Protein AF-A0A7K4BK93-F1 (afdb_monomer)

Foldseek 3Di:
DPDDPPPDPDDPQLVLVQLVVLCVVLVVDPDLVSNL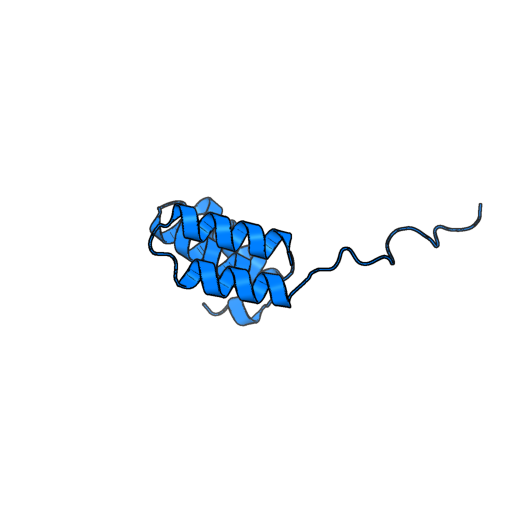VSLVVSCVSHVLNLSSLQSNLVSCVVVVNNVSSVVSLVSSCVSPVVSVVD

Sequence (86 aa):
MIIGGIMALFWKKSDRREAQRLVGEGKRALDPQQKLACFDNAIRADPDYAPGWSNKGHVLLGLGKHDESLACCSRAVELSPDYSHA

Secondary structure (DSSP, 8-state):
-----SSS-S-----HHHHHHHHHHHHH-SSHHHHHHHHHHHHHH-TT-HHHHHHHHHHHHHTT-HHHHHHHHHHHHHH-GGGGG-

pLDDT: mean 82.93, std 17.62, range [41.06, 95.38]

Mean predicted aligned error: 8.2 Å

Radius of gyration: 15.23 Å; Cα contacts (8 Å, |Δi|>4): 102; chains: 1; bounding box: 22×24×54 Å

Nearest PDB structures (foldseek):
  6v8e-assembly1_A  TM=9.487E-01  e=7.191E-03  synthetic construct
  2vyi-assembly2_B  TM=9.237E-01  e=7.999E-03  Homo sapiens
  5hgv-assembly1_A  TM=9.536E-01  e=1.685E-02  Homo sapiens
  8dth-assembly1_A  TM=9.287E-01  e=4.392E-02  Arabidopsis thaliana
  5bnw-assembly1_A  TM=8.244E-01  e=1.101E-02  Homo sapiens

Structure (mmCIF, N/CA/C/O backbone):
data_AF-A0A7K4BK93-F1
#
_entry.id   AF-A0A7K4BK93-F1
#
loop_
_atom_site.group_PDB
_atom_site.id
_atom_site.type_symbol
_atom_site.label_atom_id
_atom_site.label_alt_id
_atom_site.label_comp_id
_atom_site.label_asym_id
_atom_site.label_entity_id
_atom_site.label_seq_id
_atom_site.pdbx_PDB_ins_code
_atom_site.Cartn_x
_atom_site.Cartn_y
_atom_site.Cartn_z
_atom_site.occupancy
_atom_site.B_iso_or_equiv
_atom_site.auth_seq_id
_atom_site.auth_comp_id
_atom_site.auth_asym_id
_atom_site.auth_atom_id
_atom_site.pdbx_PDB_model_num
ATOM 1 N N . MET A 1 1 ? -3.104 -7.746 -43.002 1.00 54.53 1 MET A N 1
ATOM 2 C CA . MET A 1 1 ? -2.488 -8.496 -41.885 1.00 54.53 1 MET A CA 1
ATOM 3 C C . MET A 1 1 ? -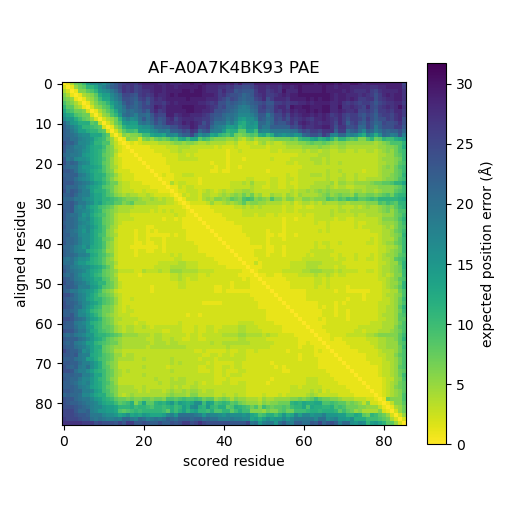1.013 -8.130 -41.804 1.00 54.53 1 MET A C 1
ATOM 5 O O . MET A 1 1 ? -0.205 -8.737 -42.487 1.00 54.53 1 MET A O 1
ATOM 9 N N . ILE A 1 2 ? -0.675 -7.112 -41.009 1.00 47.38 2 ILE A N 1
ATOM 10 C CA . ILE A 1 2 ? 0.689 -6.869 -40.520 1.00 47.38 2 ILE A CA 1
ATOM 11 C C . ILE A 1 2 ? 0.560 -6.810 -38.999 1.00 47.38 2 ILE A C 1
ATOM 13 O O . ILE A 1 2 ? 0.235 -5.786 -38.413 1.00 47.38 2 ILE A O 1
ATOM 17 N N . ILE A 1 3 ? 0.597 -8.003 -38.415 1.00 45.94 3 ILE A N 1
ATOM 18 C CA . ILE A 1 3 ? 1.224 -8.349 -37.139 1.00 45.94 3 ILE A CA 1
ATOM 19 C C . ILE A 1 3 ? 1.478 -7.147 -36.200 1.00 45.94 3 ILE A C 1
ATOM 21 O O . ILE A 1 3 ? 2.540 -6.541 -36.226 1.00 45.94 3 ILE A O 1
ATOM 25 N N . GLY A 1 4 ? 0.471 -6.804 -35.390 1.00 44.78 4 GLY A N 1
ATOM 26 C CA . GLY A 1 4 ? 0.562 -6.578 -33.935 1.00 44.78 4 GLY A CA 1
ATOM 27 C C . GLY A 1 4 ? 1.719 -5.778 -33.315 1.00 44.78 4 GLY A C 1
ATOM 28 O O . GLY A 1 4 ? 2.001 -5.992 -32.144 1.00 44.78 4 GLY A O 1
ATOM 29 N N . GLY A 1 5 ? 2.389 -4.878 -34.034 1.00 45.94 5 GLY A N 1
ATOM 30 C CA . GLY A 1 5 ? 3.608 -4.202 -33.560 1.00 45.94 5 GLY A CA 1
ATOM 31 C C . GLY A 1 5 ? 3.421 -2.933 -32.714 1.00 45.94 5 GLY A C 1
ATOM 32 O O . GLY A 1 5 ? 4.410 -2.282 -32.403 1.00 45.94 5 GLY A O 1
ATOM 33 N N . ILE A 1 6 ? 2.187 -2.541 -32.363 1.00 48.41 6 ILE A N 1
ATOM 34 C CA . ILE A 1 6 ? 1.899 -1.267 -31.656 1.00 48.41 6 ILE A CA 1
ATOM 35 C C . ILE A 1 6 ? 1.204 -1.481 -30.291 1.00 48.41 6 ILE A C 1
ATOM 37 O O . ILE A 1 6 ? 1.039 -0.544 -29.512 1.00 48.41 6 ILE A O 1
ATOM 41 N N . MET A 1 7 ? 0.847 -2.714 -29.919 1.00 43.09 7 MET A N 1
ATOM 42 C CA . MET A 1 7 ? 0.138 -2.976 -28.657 1.00 43.09 7 MET A CA 1
ATOM 43 C C . MET A 1 7 ? 1.090 -3.085 -27.457 1.00 43.09 7 MET A C 1
ATOM 45 O O . MET A 1 7 ? 1.398 -4.178 -27.002 1.00 43.09 7 MET A O 1
ATOM 49 N N . ALA A 1 8 ? 1.452 -1.925 -26.900 1.00 48.31 8 ALA A N 1
ATOM 50 C CA . ALA A 1 8 ? 1.915 -1.746 -25.514 1.00 48.31 8 ALA A CA 1
ATOM 51 C C . ALA A 1 8 ? 3.430 -1.722 -25.225 1.00 48.31 8 ALA A C 1
ATOM 53 O O . ALA A 1 8 ? 3.843 -1.989 -24.102 1.00 48.31 8 ALA A O 1
ATOM 54 N N . LEU A 1 9 ? 4.266 -1.268 -26.164 1.00 41.06 9 LEU A N 1
ATOM 55 C CA . LEU A 1 9 ? 5.634 -0.810 -25.840 1.00 41.06 9 LEU A CA 1
ATOM 56 C C . LEU A 1 9 ? 5.696 0.643 -25.317 1.00 41.06 9 LEU A C 1
ATOM 58 O O . LEU A 1 9 ? 6.774 1.208 -25.165 1.00 41.06 9 LEU A O 1
ATOM 62 N N . PHE A 1 10 ? 4.555 1.257 -24.997 1.00 42.59 10 PHE A N 1
ATOM 63 C CA . PHE A 1 10 ? 4.471 2.643 -24.531 1.00 42.59 10 PHE A CA 1
ATOM 64 C C . PHE A 1 10 ? 3.996 2.701 -23.073 1.00 42.59 10 PHE A C 1
ATOM 66 O O . PHE A 1 10 ? 2.843 2.993 -22.774 1.00 42.59 10 PHE A O 1
ATOM 73 N N . TRP A 1 11 ? 4.911 2.340 -22.170 1.00 44.62 11 TRP A N 1
ATOM 74 C CA . TRP A 1 11 ? 5.173 3.051 -20.913 1.00 44.62 11 TRP A CA 1
ATOM 75 C C . TRP A 1 11 ? 3.994 3.890 -20.370 1.00 44.62 11 TRP A C 1
ATOM 77 O O . TRP A 1 11 ? 3.939 5.111 -20.525 1.00 44.62 11 TRP A O 1
ATOM 87 N N . LYS A 1 12 ? 3.071 3.261 -19.636 1.00 50.47 12 LYS A N 1
ATOM 88 C CA . LYS A 1 12 ? 2.406 3.988 -18.552 1.00 50.47 12 LYS A CA 1
ATOM 89 C C . LYS A 1 12 ? 3.501 4.167 -17.508 1.00 50.47 12 LYS A C 1
ATOM 91 O O . LYS A 1 12 ? 3.897 3.182 -16.903 1.00 50.47 12 LYS A O 1
ATOM 96 N N . LYS A 1 13 ? 4.089 5.365 -17.424 1.00 56.03 13 LYS A N 1
ATOM 97 C CA . LYS A 1 13 ? 5.144 5.716 -16.462 1.00 56.03 13 LYS A CA 1
ATOM 98 C C . LYS A 1 13 ? 4.734 5.221 -15.073 1.00 56.03 13 LYS A C 1
ATOM 100 O O . LYS A 1 13 ? 3.949 5.880 -14.397 1.00 56.03 13 LYS A O 1
ATOM 105 N N . SER A 1 14 ? 5.240 4.060 -14.671 1.00 61.25 14 SER A N 1
ATOM 106 C CA . SER A 1 14 ? 5.302 3.702 -13.267 1.00 61.25 14 SER A CA 1
ATOM 107 C C . SER A 1 14 ? 6.340 4.640 -12.665 1.00 61.25 14 SER A C 1
ATOM 109 O O . SER A 1 14 ? 7.546 4.401 -12.763 1.00 61.25 14 SER A O 1
ATOM 111 N N . ASP A 1 15 ? 5.898 5.793 -12.165 1.00 83.88 15 ASP A N 1
ATOM 112 C CA . ASP A 1 15 ? 6.785 6.792 -11.580 1.00 83.88 15 ASP A CA 1
ATOM 113 C C . ASP A 1 15 ? 7.173 6.314 -10.178 1.00 83.88 15 ASP A C 1
ATOM 115 O O . ASP A 1 15 ? 6.661 6.771 -9.156 1.00 83.88 15 ASP A O 1
ATOM 119 N N . ARG A 1 16 ? 8.133 5.382 -10.129 1.00 85.38 16 ARG A N 1
ATOM 120 C CA . ARG A 1 16 ? 8.637 4.784 -8.884 1.00 85.38 16 ARG A CA 1
ATOM 121 C C . ARG A 1 16 ? 9.090 5.833 -7.868 1.00 85.38 16 ARG A C 1
ATOM 123 O O . ARG A 1 16 ? 8.961 5.628 -6.667 1.00 85.38 16 ARG A O 1
ATOM 130 N N . ARG A 1 17 ? 9.603 6.976 -8.341 1.00 88.56 17 ARG A N 1
ATOM 131 C CA . ARG A 1 17 ? 9.971 8.127 -7.495 1.00 88.56 17 ARG A CA 1
ATOM 132 C C . ARG A 1 17 ? 8.761 8.731 -6.787 1.00 88.56 17 ARG A C 1
ATOM 134 O O . ARG A 1 17 ? 8.845 9.053 -5.606 1.00 88.56 17 ARG A O 1
ATOM 141 N N . GLU A 1 18 ? 7.647 8.860 -7.496 1.00 91.06 18 GLU A N 1
ATOM 142 C CA . GLU A 1 18 ? 6.407 9.382 -6.931 1.00 91.06 18 GLU A CA 1
ATOM 143 C C . GLU A 1 18 ? 5.791 8.372 -5.960 1.00 91.06 18 GLU A C 1
ATOM 145 O O . GLU A 1 18 ? 5.425 8.735 -4.844 1.00 91.06 18 GLU A O 1
ATOM 150 N N . ALA A 1 19 ? 5.792 7.082 -6.310 1.00 92.31 19 ALA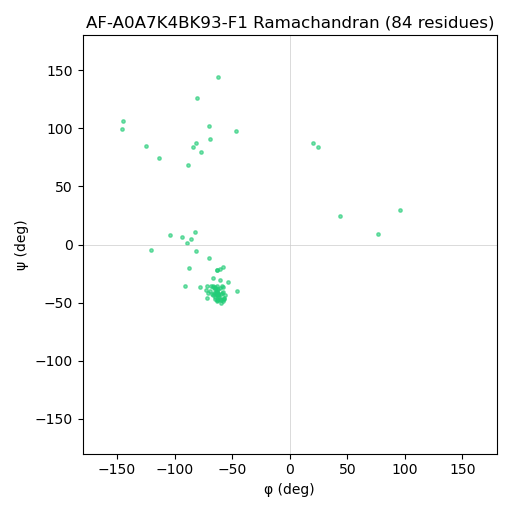 A N 1
ATOM 151 C CA . ALA A 1 19 ? 5.357 6.023 -5.403 1.00 92.31 19 ALA A CA 1
ATOM 152 C C . ALA A 1 19 ? 6.187 5.986 -4.103 1.00 92.31 19 ALA A C 1
ATOM 154 O O . ALA A 1 19 ? 5.633 5.874 -3.008 1.00 92.31 19 ALA A O 1
ATOM 155 N N . GLN A 1 20 ? 7.509 6.161 -4.199 1.00 93.31 20 GLN A N 1
ATOM 156 C CA . GLN A 1 20 ? 8.402 6.293 -3.042 1.00 93.31 20 GLN A CA 1
ATOM 157 C C . GLN A 1 20 ? 8.055 7.509 -2.176 1.00 93.31 20 GLN A C 1
ATOM 159 O O . GLN A 1 20 ? 7.987 7.388 -0.949 1.00 93.31 20 GLN A O 1
ATOM 164 N N . ARG A 1 21 ? 7.815 8.671 -2.799 1.00 94.81 21 ARG A N 1
ATOM 165 C CA . ARG A 1 21 ? 7.420 9.902 -2.100 1.00 94.81 21 ARG A CA 1
ATOM 166 C C . ARG A 1 21 ? 6.116 9.695 -1.329 1.00 94.81 21 ARG A C 1
ATOM 168 O O . ARG A 1 21 ? 6.077 9.937 -0.124 1.00 94.81 21 ARG A O 1
ATOM 175 N N . LEU A 1 22 ? 5.097 9.162 -2.000 1.00 95.00 22 LEU A N 1
ATOM 176 C CA . LEU A 1 22 ? 3.772 8.902 -1.435 1.00 95.00 22 LEU A CA 1
ATOM 177 C C . LEU A 1 22 ? 3.812 7.872 -0.301 1.00 95.00 22 LEU A C 1
ATOM 179 O O . LEU A 1 22 ? 3.165 8.071 0.725 1.00 95.00 22 LEU A O 1
ATOM 183 N N . VAL A 1 23 ? 4.622 6.813 -0.417 1.00 94.44 23 VAL A N 1
ATOM 184 C CA . VAL A 1 23 ? 4.853 5.882 0.702 1.00 94.44 23 VAL A CA 1
ATOM 185 C C . VAL A 1 23 ? 5.521 6.590 1.880 1.00 94.44 23 VAL A C 1
ATOM 187 O O . VAL A 1 23 ? 5.140 6.369 3.029 1.00 94.44 23 VAL A O 1
ATOM 190 N N . GLY A 1 24 ? 6.498 7.461 1.623 1.00 94.38 24 GLY A N 1
ATOM 191 C CA . GLY A 1 24 ? 7.127 8.271 2.663 1.00 94.38 24 GLY A CA 1
ATOM 192 C C . GLY A 1 24 ? 6.143 9.203 3.376 1.00 94.38 24 GLY A C 1
ATOM 193 O O . GLY A 1 24 ? 6.255 9.402 4.584 1.00 94.38 24 GLY A O 1
ATOM 194 N N . GLU A 1 25 ? 5.180 9.769 2.656 1.00 93.75 25 GLU A N 1
ATOM 195 C CA . GLU A 1 25 ? 4.113 10.608 3.217 1.00 93.75 25 GLU A CA 1
ATOM 196 C C . GLU A 1 25 ? 3.101 9.785 4.010 1.00 93.75 25 GLU A C 1
ATOM 198 O O . GLU A 1 25 ? 2.821 10.112 5.163 1.00 93.75 25 GLU A O 1
ATOM 203 N N . GLY A 1 26 ? 2.655 8.653 3.461 1.00 93.44 26 GLY A N 1
ATOM 204 C CA . GLY A 1 26 ? 1.756 7.726 4.147 1.00 93.44 26 GLY A CA 1
ATOM 205 C C . GLY A 1 26 ? 2.345 7.200 5.455 1.00 93.44 26 GLY A C 1
ATOM 206 O O . GLY A 1 26 ? 1.640 7.079 6.447 1.00 93.44 26 GLY A O 1
ATOM 207 N N . LYS A 1 27 ? 3.659 6.967 5.529 1.00 91.81 27 LYS A N 1
ATOM 208 C CA . LYS A 1 27 ? 4.314 6.571 6.790 1.00 91.81 27 LYS A CA 1
ATOM 209 C C . LYS A 1 27 ? 4.298 7.664 7.863 1.00 91.81 27 LYS A C 1
ATOM 211 O O . LYS A 1 27 ? 4.326 7.333 9.045 1.00 91.81 27 LYS A O 1
ATOM 216 N N . ARG A 1 28 ? 4.277 8.940 7.466 1.00 91.62 28 ARG A N 1
ATOM 217 C CA . ARG A 1 28 ? 4.255 10.095 8.381 1.00 91.62 28 ARG A CA 1
ATOM 218 C C . ARG A 1 28 ? 2.845 10.502 8.797 1.00 91.62 28 ARG A C 1
ATOM 220 O O . ARG A 1 28 ? 2.699 11.176 9.812 1.00 91.62 28 ARG A O 1
ATOM 227 N N . ALA A 1 29 ? 1.825 10.114 8.033 1.00 91.69 29 ALA A N 1
ATOM 228 C CA . ALA A 1 29 ? 0.440 10.353 8.407 1.00 91.69 29 ALA A CA 1
ATOM 229 C C . ALA A 1 29 ? 0.104 9.629 9.722 1.00 91.69 29 ALA A C 1
ATOM 231 O O . ALA A 1 29 ? 0.596 8.533 9.993 1.00 91.69 29 ALA A O 1
ATOM 232 N N . LEU A 1 30 ? -0.730 10.247 10.553 1.00 87.31 30 LEU A N 1
ATOM 233 C CA . LEU A 1 30 ? -1.197 9.656 11.813 1.00 87.31 30 LEU A CA 1
ATOM 234 C C . LEU A 1 30 ? -2.500 8.878 11.606 1.00 87.31 30 LEU A C 1
ATOM 236 O O . LEU A 1 30 ? -2.686 7.813 12.191 1.00 87.31 30 LEU A O 1
ATOM 240 N N . ASP A 1 31 ? -3.358 9.388 10.726 1.00 93.62 31 ASP A N 1
ATOM 241 C CA . ASP A 1 31 ? -4.689 8.861 10.456 1.00 93.62 31 ASP A CA 1
ATOM 242 C C . ASP A 1 31 ? -4.656 7.649 9.496 1.00 93.62 31 ASP A C 1
ATOM 244 O O . ASP A 1 31 ? -4.091 7.759 8.402 1.00 93.62 31 ASP A O 1
ATOM 248 N N . PRO A 1 32 ? -5.245 6.492 9.858 1.00 90.75 32 PRO A N 1
ATOM 249 C CA . PRO A 1 32 ? -5.233 5.289 9.023 1.00 90.75 32 PRO A CA 1
ATOM 250 C C . PRO A 1 32 ? -5.843 5.478 7.628 1.00 90.75 32 PRO A C 1
ATOM 252 O O . PRO A 1 32 ? -5.338 4.907 6.661 1.00 90.75 32 PRO A O 1
ATOM 255 N N . GLN A 1 33 ? -6.901 6.278 7.495 1.00 92.06 33 GLN A N 1
ATOM 256 C CA . GLN A 1 33 ? -7.564 6.538 6.218 1.00 92.06 33 GLN A CA 1
ATOM 257 C C . GLN A 1 33 ? -6.663 7.380 5.312 1.00 92.06 33 GLN A C 1
ATOM 259 O O . GLN A 1 33 ? -6.534 7.091 4.120 1.00 92.06 33 GLN A O 1
ATOM 264 N N . GLN A 1 34 ? -5.964 8.362 5.881 1.00 93.62 34 GLN A N 1
ATOM 265 C CA . GLN A 1 34 ? -4.958 9.130 5.155 1.00 93.62 34 GLN A CA 1
ATOM 266 C C . GLN A 1 34 ? -3.773 8.254 4.715 1.00 93.62 34 GLN A C 1
ATOM 268 O O . GLN A 1 34 ? -3.327 8.368 3.572 1.00 93.62 34 GLN A O 1
ATOM 273 N N . LYS A 1 35 ? -3.302 7.330 5.569 1.00 95.06 35 LYS A N 1
ATOM 274 C CA . LYS A 1 35 ? -2.261 6.354 5.190 1.00 95.06 35 LYS A CA 1
ATOM 275 C C . LYS A 1 35 ? -2.690 5.515 3.990 1.00 95.06 35 LYS A C 1
ATOM 277 O O . LYS A 1 35 ? -1.931 5.390 3.030 1.00 95.06 35 LYS A O 1
ATOM 282 N N . LEU A 1 36 ? -3.907 4.968 4.041 1.00 94.88 36 LEU A N 1
ATOM 283 C CA . LEU A 1 36 ? -4.481 4.172 2.956 1.00 94.88 36 LEU A CA 1
ATOM 284 C C . LEU A 1 36 ? -4.526 4.964 1.650 1.00 94.88 36 LEU A C 1
ATOM 286 O O . LEU A 1 36 ? -4.040 4.470 0.638 1.00 94.88 36 LEU A O 1
ATOM 290 N N . ALA A 1 37 ? -5.002 6.211 1.686 1.00 95.38 37 ALA A N 1
ATOM 291 C CA . ALA A 1 37 ? -5.043 7.072 0.508 1.00 95.38 37 ALA A CA 1
ATOM 292 C C . ALA A 1 37 ? -3.645 7.324 -0.087 1.00 95.38 37 ALA A C 1
ATOM 294 O O . ALA A 1 37 ? -3.463 7.253 -1.304 1.00 95.38 37 ALA A O 1
ATOM 295 N N . CYS A 1 38 ? -2.633 7.576 0.751 1.00 95.31 38 CYS A N 1
ATOM 296 C CA . CYS A 1 38 ? -1.249 7.728 0.298 1.00 95.31 38 CYS A CA 1
ATOM 297 C C . CYS A 1 38 ? -0.714 6.450 -0.363 1.00 95.31 38 CYS A C 1
ATOM 299 O O . CYS A 1 38 ? -0.094 6.525 -1.424 1.00 95.31 38 CYS A O 1
ATOM 301 N N . PHE A 1 39 ? -0.962 5.278 0.226 1.00 94.94 39 PHE A N 1
ATOM 302 C CA . PHE A 1 39 ? -0.498 4.008 -0.336 1.00 94.94 39 PHE A CA 1
ATOM 303 C C . PHE A 1 39 ? -1.264 3.604 -1.597 1.00 94.94 39 PHE A C 1
ATOM 305 O O . PHE A 1 39 ? -0.647 3.117 -2.539 1.00 94.94 39 PHE A O 1
ATOM 312 N N . ASP A 1 40 ? -2.563 3.886 -1.678 1.00 94.94 40 ASP A N 1
ATOM 313 C CA . ASP A 1 40 ? -3.354 3.700 -2.897 1.00 94.94 40 ASP A CA 1
ATOM 314 C C . ASP A 1 40 ? -2.840 4.576 -4.036 1.00 94.94 40 ASP A C 1
ATOM 316 O O . ASP A 1 40 ? -2.683 4.110 -5.166 1.00 94.94 40 ASP A O 1
ATOM 320 N N . ASN A 1 41 ? -2.504 5.832 -3.742 1.00 93.38 41 ASN A N 1
ATOM 321 C CA . ASN A 1 41 ? -1.877 6.712 -4.721 1.00 93.38 41 ASN A CA 1
ATOM 322 C C . ASN A 1 41 ? -0.487 6.206 -5.126 1.00 93.38 41 ASN A C 1
ATOM 324 O O . ASN A 1 41 ? -0.152 6.264 -6.307 1.00 93.38 41 ASN A O 1
ATOM 328 N N . ALA A 1 42 ? 0.298 5.662 -4.190 1.00 94.00 42 ALA A N 1
ATOM 329 C CA . ALA A 1 42 ? 1.597 5.071 -4.500 1.00 94.00 42 ALA A CA 1
ATOM 330 C C . ALA A 1 42 ? 1.467 3.858 -5.433 1.00 94.00 42 ALA A C 1
ATOM 332 O O . ALA A 1 42 ? 2.198 3.767 -6.412 1.00 94.00 42 ALA A O 1
ATOM 333 N N . ILE A 1 43 ? 0.495 2.978 -5.178 1.00 92.94 43 ILE A N 1
ATOM 334 C CA . ILE A 1 43 ? 0.180 1.817 -6.023 1.00 92.94 43 ILE A CA 1
ATOM 335 C C . ILE A 1 43 ? -0.332 2.263 -7.401 1.00 92.94 43 ILE A C 1
ATOM 337 O O . ILE A 1 43 ? -0.025 1.646 -8.413 1.00 92.94 43 ILE A O 1
ATOM 341 N N . ARG A 1 44 ? -1.107 3.350 -7.485 1.00 91.75 44 ARG A N 1
ATOM 342 C CA . ARG A 1 44 ? -1.538 3.906 -8.780 1.00 91.75 44 ARG A CA 1
ATOM 343 C C . ARG A 1 44 ? -0.379 4.509 -9.571 1.00 91.75 44 ARG A C 1
ATOM 345 O O . ARG A 1 44 ? -0.410 4.443 -10.800 1.00 91.75 44 ARG A O 1
ATOM 352 N N . ALA A 1 45 ? 0.575 5.129 -8.878 1.00 90.94 45 ALA A N 1
ATOM 353 C CA . ALA A 1 45 ? 1.765 5.725 -9.472 1.00 90.94 45 ALA A CA 1
ATOM 354 C C . ALA A 1 45 ? 2.757 4.659 -9.945 1.00 90.94 45 ALA A C 1
ATOM 356 O O . ALA A 1 45 ? 3.335 4.821 -11.011 1.00 90.94 45 ALA A O 1
ATOM 357 N N . ASP A 1 46 ? 2.926 3.578 -9.185 1.00 89.88 46 ASP A N 1
ATOM 358 C CA . ASP A 1 46 ? 3.710 2.406 -9.566 1.00 89.88 46 ASP A CA 1
ATOM 359 C C . ASP A 1 46 ? 3.062 1.132 -8.986 1.00 89.88 46 ASP A C 1
ATOM 361 O O . ASP A 1 46 ? 3.256 0.814 -7.806 1.00 89.88 46 ASP A O 1
ATOM 365 N N . PRO A 1 47 ? 2.288 0.392 -9.802 1.00 89.56 47 PRO A N 1
ATOM 366 C CA . PRO A 1 47 ? 1.631 -0.839 -9.366 1.00 89.56 47 PRO A CA 1
ATOM 367 C C . PRO A 1 47 ? 2.605 -1.940 -8.950 1.00 89.56 47 PRO A C 1
ATOM 369 O O . PRO A 1 47 ? 2.222 -2.805 -8.163 1.0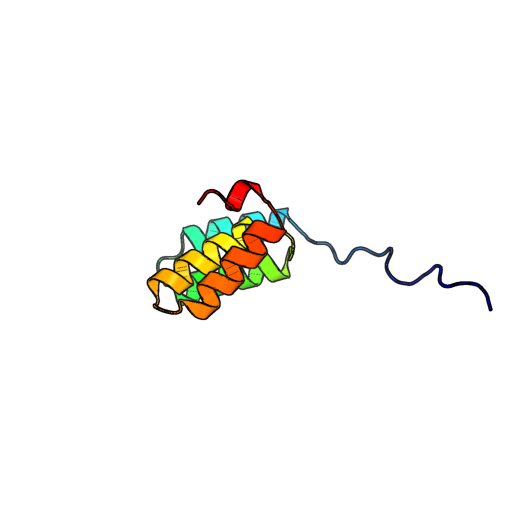0 89.56 47 PRO A O 1
ATOM 372 N N . ASP A 1 48 ? 3.850 -1.883 -9.426 1.00 89.56 48 ASP A N 1
ATOM 373 C CA . ASP A 1 48 ? 4.889 -2.875 -9.147 1.00 89.56 48 ASP A CA 1
ATOM 374 C C . ASP A 1 48 ? 5.763 -2.467 -7.945 1.00 89.56 48 ASP A C 1
ATOM 376 O O . ASP A 1 48 ? 6.744 -3.128 -7.590 1.00 89.56 48 ASP A O 1
ATOM 380 N N . TYR A 1 49 ? 5.395 -1.384 -7.251 1.00 91.00 49 TYR A N 1
ATOM 381 C CA . TYR A 1 49 ? 6.085 -0.931 -6.053 1.00 91.00 49 TYR A CA 1
ATOM 382 C C . TYR A 1 49 ? 5.635 -1.717 -4.813 1.00 91.00 49 TYR A C 1
ATOM 384 O O . TYR A 1 49 ? 4.758 -1.291 -4.058 1.00 91.00 49 TYR A O 1
ATOM 392 N N . ALA A 1 50 ? 6.295 -2.853 -4.563 1.00 91.62 50 ALA A N 1
ATOM 393 C CA . ALA A 1 50 ? 6.033 -3.738 -3.418 1.00 91.62 50 ALA A CA 1
ATOM 394 C C . ALA A 1 50 ? 5.888 -3.025 -2.048 1.00 91.62 50 ALA A C 1
ATOM 396 O O . ALA A 1 50 ? 4.966 -3.368 -1.300 1.00 91.62 50 ALA A O 1
ATOM 397 N N . PRO A 1 51 ? 6.684 -1.983 -1.704 1.00 91.62 51 PRO A N 1
ATOM 398 C CA . PRO A 1 51 ? 6.493 -1.256 -0.450 1.00 91.62 51 PRO A CA 1
ATOM 399 C C . PRO A 1 51 ? 5.117 -0.589 -0.313 1.00 91.62 51 PRO A C 1
ATOM 401 O O . PRO A 1 51 ? 4.624 -0.463 0.806 1.00 91.62 51 PRO A O 1
ATOM 404 N N . GLY A 1 52 ? 4.479 -0.155 -1.405 1.00 93.50 52 GLY A N 1
ATOM 405 C CA . GLY A 1 52 ? 3.126 0.411 -1.359 1.00 93.50 52 GLY A CA 1
ATOM 406 C C . GLY A 1 52 ? 2.102 -0.614 -0.872 1.00 93.50 52 GLY A C 1
ATOM 407 O O . GLY A 1 52 ? 1.350 -0.347 0.065 1.00 93.50 52 GLY A O 1
ATOM 408 N N . TRP A 1 53 ? 2.152 -1.819 -1.441 1.00 94.69 53 TRP A N 1
ATOM 409 C CA . TRP A 1 53 ? 1.288 -2.943 -1.078 1.00 94.69 53 TRP A CA 1
ATOM 410 C C . TRP A 1 53 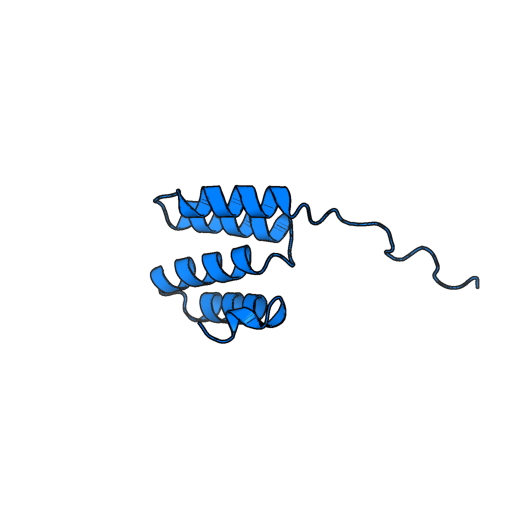? 1.522 -3.429 0.354 1.00 94.69 53 TRP A C 1
ATOM 412 O O . TRP A 1 53 ? 0.567 -3.564 1.116 1.00 94.69 53 TRP A O 1
ATOM 422 N N . SER A 1 54 ? 2.783 -3.614 0.754 1.00 93.38 54 SER A N 1
ATOM 423 C CA . SER A 1 54 ? 3.132 -4.063 2.110 1.00 93.38 54 SER A CA 1
ATOM 424 C C . SER A 1 54 ? 2.676 -3.061 3.183 1.00 93.38 54 SER A C 1
ATOM 426 O O . SER A 1 54 ? 1.991 -3.439 4.136 1.00 93.38 54 SER A O 1
ATOM 428 N N . ASN A 1 55 ? 2.948 -1.759 3.004 1.00 93.94 55 ASN A N 1
ATOM 429 C CA . ASN A 1 55 ? 2.512 -0.749 3.977 1.00 93.94 55 ASN A CA 1
ATOM 430 C C . ASN A 1 55 ? 0.980 -0.611 4.025 1.00 93.94 55 ASN A C 1
ATOM 432 O O . ASN A 1 55 ? 0.423 -0.418 5.108 1.00 93.94 55 ASN A O 1
ATOM 436 N N . LYS A 1 56 ? 0.288 -0.750 2.884 1.00 94.88 56 LYS A N 1
ATOM 437 C CA . LYS A 1 56 ? -1.180 -0.804 2.846 1.00 94.88 56 LYS A CA 1
ATOM 438 C C . LYS A 1 56 ? -1.711 -1.996 3.645 1.00 94.88 56 LYS A C 1
ATOM 440 O O . LYS A 1 56 ? -2.597 -1.816 4.480 1.00 94.88 56 LYS A O 1
ATOM 445 N N . GLY A 1 57 ? -1.128 -3.179 3.445 1.00 94.56 57 GLY A N 1
ATOM 446 C CA . GLY A 1 57 ? -1.468 -4.394 4.184 1.00 94.56 57 GLY A CA 1
ATOM 447 C C . GLY A 1 57 ? -1.330 -4.221 5.698 1.00 94.56 57 GLY A C 1
ATOM 448 O O . GLY A 1 57 ? -2.245 -4.581 6.437 1.00 94.56 57 GLY A O 1
ATOM 449 N N . HIS A 1 58 ? -0.252 -3.584 6.165 1.00 93.19 58 HIS A N 1
ATOM 450 C CA . HIS A 1 58 ? -0.040 -3.313 7.593 1.00 93.19 58 HIS A CA 1
ATOM 451 C C . HIS A 1 58 ? -1.106 -2.387 8.193 1.00 93.19 58 HIS A C 1
ATOM 453 O O . HIS A 1 58 ? -1.572 -2.617 9.309 1.00 93.19 58 HIS A O 1
ATOM 459 N N . VAL A 1 59 ? -1.517 -1.342 7.468 1.00 94.31 59 VAL A N 1
ATOM 460 C CA . VAL A 1 59 ? -2.579 -0.442 7.949 1.00 94.31 59 VAL A CA 1
ATOM 461 C C . VAL A 1 59 ? -3.923 -1.161 7.998 1.00 94.31 59 VAL A C 1
ATOM 463 O O . VAL A 1 59 ? -4.645 -1.028 8.982 1.00 94.31 59 VAL A O 1
ATOM 466 N N . LEU A 1 60 ? -4.242 -1.961 6.979 1.00 94.50 60 LEU A N 1
ATOM 467 C CA . LEU A 1 60 ? -5.467 -2.763 6.943 1.00 94.50 60 LEU A CA 1
ATOM 468 C C . LEU A 1 60 ? -5.515 -3.797 8.071 1.00 94.50 60 LEU A C 1
ATOM 470 O O . LEU A 1 60 ? -6.566 -3.975 8.684 1.00 94.50 60 LEU A O 1
ATOM 474 N N . LEU A 1 61 ? -4.373 -4.409 8.394 1.00 92.62 61 LEU A N 1
ATOM 475 C CA . LEU A 1 61 ? -4.238 -5.314 9.533 1.00 92.62 61 LEU A CA 1
ATOM 476 C C . LEU A 1 61 ? -4.570 -4.597 10.848 1.00 92.62 61 LEU A C 1
ATOM 478 O O . LEU A 1 61 ? -5.393 -5.082 11.617 1.00 92.62 61 LEU A O 1
ATOM 482 N N . GLY A 1 62 ? -4.005 -3.405 11.069 1.00 91.44 62 GLY A N 1
ATOM 483 C CA . GLY A 1 62 ? -4.305 -2.583 12.248 1.00 91.44 62 GLY A CA 1
ATOM 484 C C . GLY A 1 62 ? -5.764 -2.113 12.336 1.00 91.44 62 GLY A C 1
ATOM 485 O O . GLY A 1 62 ? -6.245 -1.815 13.425 1.00 91.44 62 GLY A O 1
ATOM 486 N N . LEU A 1 63 ? -6.480 -2.076 11.208 1.00 93.00 63 LEU A N 1
ATOM 487 C CA . LEU A 1 63 ? -7.913 -1.773 11.130 1.00 93.00 63 LEU A CA 1
ATOM 488 C C . LEU A 1 63 ? -8.812 -3.020 11.250 1.00 93.00 63 LEU A C 1
ATOM 490 O O . LEU A 1 63 ? -10.030 -2.895 11.136 1.00 93.00 63 LEU A O 1
ATOM 494 N N . GLY A 1 64 ? -8.243 -4.215 11.443 1.00 93.19 64 GLY A N 1
ATOM 495 C CA . GLY A 1 64 ? -8.984 -5.480 11.532 1.00 93.19 64 GLY A CA 1
ATOM 496 C C . GLY A 1 64 ? -9.468 -6.035 10.186 1.00 93.19 64 GLY A C 1
ATOM 497 O O . GLY A 1 64 ? -10.229 -6.999 10.146 1.00 93.19 64 GLY A O 1
ATOM 498 N N . LYS A 1 65 ? -9.030 -5.456 9.063 1.00 94.56 65 LYS A N 1
ATOM 499 C CA . LYS A 1 65 ? -9.386 -5.889 7.704 1.00 94.56 65 LYS A CA 1
ATOM 500 C C . LYS A 1 65 ? -8.419 -6.96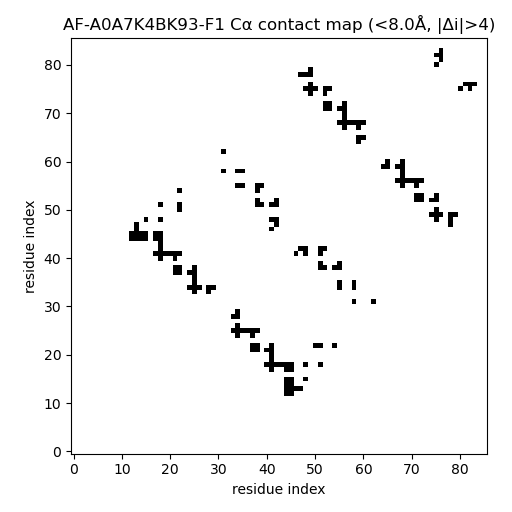2 7.208 1.00 94.56 65 LYS A C 1
ATOM 502 O O . LYS A 1 65 ? -7.602 -6.724 6.316 1.00 94.56 65 LYS A O 1
ATOM 507 N N . HIS A 1 66 ? -8.486 -8.140 7.820 1.00 92.75 66 HIS A N 1
ATOM 508 C CA . HIS A 1 66 ? -7.512 -9.210 7.591 1.00 92.75 66 HIS A CA 1
ATOM 509 C C . HIS A 1 66 ? -7.511 -9.724 6.144 1.00 92.75 66 HIS A C 1
ATOM 511 O O . HIS A 1 66 ? -6.438 -9.882 5.570 1.00 92.75 66 HIS A O 1
ATOM 517 N N . ASP A 1 67 ? -8.678 -9.887 5.516 1.00 93.50 67 ASP A N 1
ATOM 518 C CA . ASP A 1 67 ? -8.770 -10.396 4.138 1.00 93.50 67 ASP A CA 1
ATOM 519 C C . ASP A 1 67 ? -8.125 -9.441 3.120 1.00 93.50 67 ASP A C 1
ATOM 521 O O . ASP A 1 67 ? -7.333 -9.852 2.270 1.00 93.50 67 ASP A O 1
ATOM 525 N N . GLU A 1 68 ? -8.407 -8.138 3.238 1.00 92.44 68 GLU A N 1
ATOM 526 C CA . GLU A 1 68 ? -7.802 -7.114 2.377 1.00 92.44 68 GLU A CA 1
ATOM 527 C C . GLU A 1 68 ? -6.289 -6.994 2.627 1.00 92.44 68 GLU A C 1
ATOM 529 O O . GLU A 1 68 ? -5.514 -6.772 1.694 1.00 92.44 68 GLU A O 1
ATOM 534 N N . SER A 1 69 ? -5.864 -7.152 3.885 1.00 92.62 69 SER A N 1
ATOM 535 C CA . SER A 1 69 ? -4.452 -7.158 4.267 1.00 92.62 69 SER A CA 1
ATOM 536 C C . SER A 1 69 ? -3.704 -8.323 3.620 1.00 92.62 69 SER A C 1
ATOM 538 O O . SER A 1 69 ? -2.680 -8.096 2.976 1.00 92.62 69 SER A O 1
ATOM 540 N N . LEU A 1 70 ? -4.253 -9.540 3.701 1.00 92.94 70 LEU A N 1
ATOM 541 C CA . LEU A 1 70 ? -3.677 -10.734 3.082 1.00 92.94 70 LEU A CA 1
ATOM 542 C C . LEU A 1 70 ? -3.526 -10.558 1.574 1.00 92.94 70 LEU A C 1
ATOM 544 O O . LEU A 1 70 ? -2.441 -10.792 1.052 1.00 92.94 70 LEU A O 1
ATOM 548 N N . ALA A 1 71 ? -4.557 -10.059 0.888 1.00 93.38 71 ALA A N 1
ATOM 549 C CA . ALA A 1 71 ? -4.476 -9.784 -0.545 1.00 93.38 71 ALA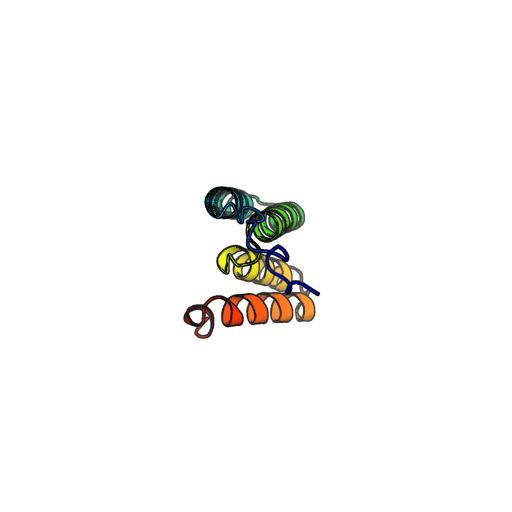 A CA 1
ATOM 550 C C . ALA A 1 71 ? -3.349 -8.789 -0.888 1.00 93.38 71 ALA A C 1
ATOM 552 O O . ALA A 1 71 ? -2.618 -8.980 -1.863 1.00 93.38 71 ALA A O 1
ATOM 553 N N . CYS A 1 72 ? -3.168 -7.743 -0.072 1.00 91.81 72 CYS A N 1
ATOM 554 C CA . CYS A 1 72 ? -2.081 -6.779 -0.253 1.00 91.81 72 CYS A CA 1
ATOM 555 C C . CYS A 1 72 ? -0.702 -7.410 -0.007 1.00 91.81 72 CYS A C 1
ATOM 557 O O . CYS A 1 72 ? 0.219 -7.187 -0.793 1.00 91.81 72 CYS A O 1
ATOM 559 N N . CYS A 1 73 ? -0.557 -8.215 1.047 1.00 89.38 73 CYS A N 1
ATOM 560 C CA . CYS A 1 73 ? 0.686 -8.920 1.348 1.00 89.38 73 CYS A CA 1
ATOM 561 C C . CYS A 1 73 ? 1.032 -9.934 0.252 1.00 89.38 73 CYS A C 1
ATOM 563 O O . CYS A 1 73 ? 2.171 -9.950 -0.205 1.00 89.38 73 CYS A O 1
ATOM 565 N N . SER A 1 74 ? 0.059 -10.699 -0.253 1.00 91.81 74 SER A N 1
ATOM 566 C CA . SER A 1 74 ? 0.259 -11.613 -1.382 1.00 91.81 74 SER A CA 1
ATOM 567 C C . SER A 1 74 ? 0.787 -10.880 -2.614 1.00 91.81 74 SER A C 1
ATOM 569 O O . SER A 1 74 ? 1.781 -11.311 -3.192 1.00 91.81 74 SER A O 1
ATOM 571 N N . ARG A 1 75 ? 0.216 -9.720 -2.973 1.00 90.56 75 ARG A N 1
ATOM 572 C CA . ARG A 1 75 ? 0.754 -8.913 -4.083 1.00 90.56 75 ARG A CA 1
ATOM 573 C C . ARG A 1 75 ? 2.151 -8.369 -3.803 1.00 90.56 75 ARG A C 1
ATOM 575 O O . ARG A 1 75 ? 2.967 -8.343 -4.717 1.00 90.56 75 ARG A O 1
ATOM 582 N N . ALA A 1 76 ? 2.461 -7.963 -2.572 1.00 90.69 76 ALA A N 1
ATOM 583 C CA . ALA A 1 76 ? 3.812 -7.524 -2.222 1.00 90.69 76 ALA A CA 1
ATOM 584 C C . ALA A 1 76 ? 4.847 -8.652 -2.394 1.00 90.69 76 ALA A C 1
ATOM 586 O O . ALA A 1 76 ? 5.910 -8.409 -2.962 1.00 90.69 76 ALA A O 1
ATOM 587 N N . VAL A 1 77 ? 4.506 -9.873 -1.968 1.00 89.75 77 VAL A N 1
ATOM 588 C CA . VAL A 1 77 ? 5.342 -11.078 -2.106 1.00 89.75 77 VAL A CA 1
ATOM 589 C C . VAL A 1 77 ? 5.527 -11.475 -3.571 1.00 89.75 77 VAL A C 1
ATOM 591 O O . VAL A 1 77 ? 6.634 -11.807 -3.982 1.00 89.75 77 VAL A O 1
ATOM 594 N N . GLU A 1 78 ? 4.467 -11.407 -4.378 1.00 89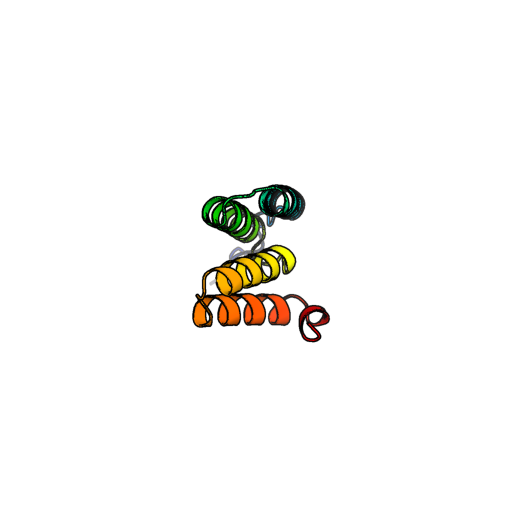.88 78 GLU A N 1
ATOM 595 C CA . GLU A 1 78 ? 4.546 -11.689 -5.817 1.00 89.88 78 GLU A CA 1
ATOM 596 C C . GLU A 1 78 ? 5.448 -10.695 -6.563 1.00 89.88 78 GLU A C 1
ATOM 598 O O . GLU A 1 78 ? 6.147 -11.078 -7.499 1.00 89.88 78 GLU A O 1
ATOM 603 N N . LEU A 1 79 ? 5.448 -9.422 -6.151 1.00 87.06 79 LEU A N 1
ATOM 604 C CA . LEU A 1 79 ? 6.283 -8.376 -6.750 1.00 87.06 79 LEU A CA 1
ATOM 605 C C . LEU A 1 79 ? 7.740 -8.439 -6.287 1.00 87.06 79 LEU A C 1
ATOM 607 O O . LEU A 1 79 ? 8.656 -8.128 -7.047 1.00 87.06 79 LEU A O 1
ATOM 611 N N . SER A 1 80 ? 7.962 -8.788 -5.024 1.00 81.56 80 SER A N 1
ATOM 612 C CA . SER A 1 80 ? 9.289 -8.917 -4.445 1.00 81.56 80 SER A CA 1
ATOM 613 C C . SER A 1 80 ? 9.276 -10.072 -3.442 1.00 81.56 80 SER A C 1
ATOM 615 O O . SER A 1 80 ? 8.745 -9.928 -2.338 1.00 81.56 80 SER A O 1
ATOM 617 N N . PRO A 1 81 ? 9.890 -11.213 -3.805 1.00 77.00 81 PRO A N 1
ATOM 618 C CA . PRO A 1 81 ? 9.980 -12.383 -2.937 1.00 77.00 81 PRO A CA 1
ATOM 619 C C . PRO A 1 81 ? 10.674 -12.102 -1.602 1.00 77.00 81 PRO A C 1
ATOM 621 O O . PRO A 1 81 ? 10.455 -12.832 -0.648 1.00 77.00 81 PRO A O 1
ATOM 624 N N . ASP A 1 82 ? 11.447 -11.020 -1.490 1.00 76.44 82 ASP A N 1
ATOM 625 C CA . ASP A 1 82 ? 12.068 -10.588 -0.230 1.00 76.44 82 ASP A CA 1
ATOM 626 C C . ASP A 1 82 ? 11.028 -10.276 0.864 1.00 76.44 82 ASP A C 1
ATOM 628 O O . ASP A 1 82 ? 11.338 -10.327 2.054 1.00 76.44 82 ASP A O 1
ATOM 632 N N . TYR A 1 83 ? 9.776 -9.998 0.481 1.00 67.38 83 TYR A N 1
ATOM 633 C CA . TYR A 1 83 ? 8.658 -9.832 1.412 1.00 67.38 83 TYR A CA 1
ATOM 634 C C . TYR 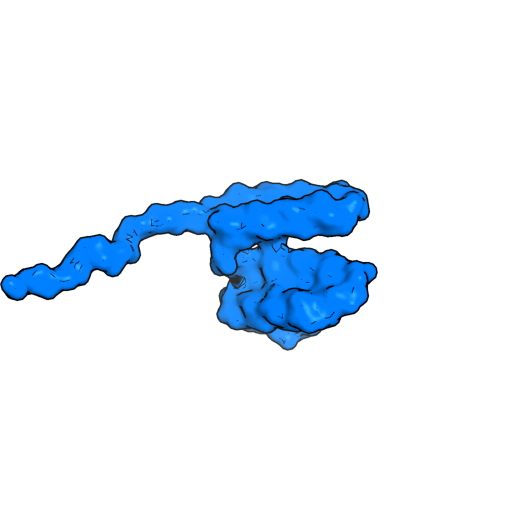A 1 83 ? 8.038 -11.160 1.872 1.00 67.38 83 TYR A C 1
ATOM 636 O O . TYR A 1 83 ? 7.180 -11.139 2.749 1.00 67.38 83 TYR A O 1
ATOM 644 N N . SER A 1 84 ? 8.452 -12.314 1.329 1.00 57.03 84 SER A N 1
ATOM 645 C CA . SER A 1 84 ? 7.931 -13.634 1.729 1.00 57.03 84 SER A CA 1
ATOM 646 C C . SER A 1 84 ? 8.373 -14.062 3.131 1.00 57.03 84 SER A C 1
ATOM 648 O O . SER A 1 84 ? 7.880 -15.063 3.643 1.00 57.03 84 SER A O 1
ATOM 650 N N . HIS A 1 85 ? 9.336 -13.348 3.718 1.00 53.16 85 HIS A N 1
ATOM 651 C CA . HIS A 1 85 ? 9.939 -13.649 5.017 1.00 53.16 85 HIS A CA 1
ATOM 652 C C . HIS A 1 85 ? 9.450 -12.747 6.166 1.00 53.16 85 HIS A C 1
ATOM 654 O O . HIS A 1 85 ? 10.028 -12.812 7.252 1.00 53.16 85 HIS A O 1
ATOM 660 N N . ALA A 1 86 ? 8.436 -11.905 5.934 1.00 45.44 86 ALA A N 1
ATOM 661 C CA . ALA A 1 86 ? 7.899 -10.970 6.929 1.00 45.44 86 ALA A CA 1
ATOM 662 C C . ALA A 1 86 ? 6.783 -11.577 7.791 1.00 45.44 86 ALA A C 1
ATOM 664 O O . ALA A 1 86 ? 5.906 -12.269 7.226 1.00 45.44 86 ALA A O 1
#

Solvent-accessible surface area (backbone atoms only — not comparable to full-atom values): 4677 Å² total; per-residue (Å²): 139,81,78,83,84,76,86,71,89,71,75,78,73,56,38,55,68,56,16,51,51,29,37,58,49,22,71,69,46,86,49,67,68,57,23,44,52,25,16,53,51,9,30,72,33,12,74,74,42,32,68,24,30,39,57,38,14,54,52,30,44,77,70,70,38,52,70,66,13,49,56,25,38,52,52,14,25,75,63,35,63,82,53,69,80,114